Protein AF-A0A1F6RB84-F1 (afdb_monomer_lite)

Foldseek 3Di:
DDKDWCCVVCCPPPLVVVLVVLCVVVVWDWTKMKDKDAADPPPVPDRIFIWIWIDTHPDIQTDPDRHPDPVRVLVSSVVSCVVSVHDGPVVSVVVCVVVVHDD

Radius of gyration: 14.42 Å; chains: 1; bounding box: 33×24×38 Å

Secondary structure (DSSP, 8-state):
-EEEE-HHHHTT-TTTHHHHHHHHHTT--EEEEEEEEEPPTT-TT-SEEEEEEEEETTEEEEE--SS--HHHHHHHHHHHHHHHTPPPPHHHHHHHHHTT---

pLDDT: mean 83.63, std 11.57, range [53.91, 96.19]

Sequence (103 aa):
MKTENLRNKYKNHPIIKPIIEYCEEKHIGFEFIKETRLGEIGVKSFKYVSSYYMKIGDHLVETESKLWCWTDLFKLLVTAYKHIGLEYPENLVKAARAFGRPI

Structure (mmCIF, N/CA/C/O backbone):
data_AF-A0A1F6RB84-F1
#
_entry.id   AF-A0A1F6RB84-F1
#
loop_
_atom_site.group_PDB
_atom_site.id
_atom_site.type_symbol
_atom_site.label_atom_id
_atom_site.label_alt_id
_atom_site.label_comp_id
_atom_site.label_asym_id
_atom_site.label_entity_id
_atom_site.label_seq_id
_atom_site.pdbx_PDB_ins_code
_atom_site.Cartn_x
_atom_site.Cartn_y
_atom_site.Cartn_z
_atom_site.occupancy
_atom_site.B_iso_or_equiv
_atom_site.auth_seq_id
_atom_site.auth_comp_id
_atom_site.auth_asym_id
_atom_site.auth_atom_id
_atom_site.pdbx_PDB_model_num
ATOM 1 N N . MET A 1 1 ? 19.148 -10.877 -3.054 1.00 79.19 1 MET A N 1
ATOM 2 C CA . MET A 1 1 ? 17.768 -10.356 -2.938 1.00 79.19 1 MET A CA 1
ATOM 3 C C . MET A 1 1 ? 17.756 -9.339 -1.809 1.00 79.19 1 MET A C 1
ATOM 5 O O . MET A 1 1 ? 18.430 -9.585 -0.818 1.00 79.19 1 MET A O 1
ATOM 9 N N . LYS A 1 2 ? 17.101 -8.188 -1.978 1.00 87.25 2 LYS A N 1
ATOM 10 C CA . LYS A 1 2 ? 16.995 -7.139 -0.954 1.00 87.25 2 LYS A CA 1
ATOM 11 C C . LYS A 1 2 ? 15.527 -6.931 -0.603 1.00 87.25 2 LYS A C 1
ATOM 13 O O . LYS A 1 2 ? 14.752 -6.629 -1.503 1.00 87.25 2 LYS A O 1
ATOM 18 N N . THR A 1 3 ? 15.185 -7.024 0.675 1.00 90.25 3 THR A N 1
ATOM 19 C CA . THR A 1 3 ? 13.823 -6.813 1.182 1.00 90.25 3 THR A CA 1
ATOM 20 C C . THR A 1 3 ? 13.772 -5.516 1.988 1.00 90.25 3 THR A C 1
ATOM 22 O O . THR A 1 3 ? 14.691 -5.216 2.747 1.00 90.25 3 THR A O 1
ATOM 25 N N . GLU A 1 4 ? 12.732 -4.713 1.783 1.00 91.81 4 GLU A N 1
ATOM 26 C CA . GLU A 1 4 ? 12.515 -3.422 2.440 1.00 91.81 4 GLU A CA 1
ATOM 27 C C . GLU A 1 4 ? 11.075 -3.357 2.957 1.00 91.81 4 GLU A C 1
ATOM 29 O O . GLU A 1 4 ? 10.137 -3.564 2.187 1.00 91.81 4 GLU A O 1
ATOM 34 N N . ASN A 1 5 ? 10.891 -3.040 4.242 1.00 91.81 5 ASN A N 1
ATOM 35 C CA . ASN A 1 5 ? 9.574 -2.694 4.769 1.00 91.81 5 ASN A CA 1
ATOM 36 C C . ASN A 1 5 ? 9.320 -1.195 4.555 1.00 91.81 5 ASN A C 1
ATOM 38 O O . ASN A 1 5 ? 9.994 -0.324 5.106 1.00 91.81 5 ASN A O 1
ATOM 42 N N . LEU A 1 6 ? 8.331 -0.910 3.722 1.00 91.75 6 LEU A N 1
ATOM 43 C CA . LEU A 1 6 ? 7.925 0.400 3.251 1.00 91.75 6 LEU A CA 1
ATOM 44 C C . LEU A 1 6 ? 6.911 1.093 4.172 1.00 91.75 6 LEU A C 1
ATOM 46 O O . LEU A 1 6 ? 6.618 2.267 3.945 1.00 91.75 6 LEU A O 1
ATOM 50 N N . ARG A 1 7 ? 6.400 0.433 5.222 1.00 91.62 7 ARG A N 1
ATOM 51 C CA . ARG A 1 7 ? 5.380 0.992 6.132 1.00 91.62 7 ARG A CA 1
ATOM 52 C C . ARG A 1 7 ? 5.746 2.394 6.616 1.00 91.62 7 ARG A C 1
ATOM 54 O O . ARG A 1 7 ? 4.999 3.341 6.400 1.00 91.62 7 ARG A O 1
ATOM 61 N N . ASN A 1 8 ? 6.931 2.553 7.205 1.00 91.94 8 ASN A N 1
ATOM 62 C CA . ASN A 1 8 ? 7.365 3.840 7.759 1.00 91.94 8 ASN A CA 1
ATOM 63 C C . ASN A 1 8 ? 7.613 4.898 6.678 1.00 91.94 8 ASN A C 1
ATOM 65 O O . ASN A 1 8 ? 7.394 6.083 6.922 1.00 91.94 8 ASN A O 1
ATOM 69 N N . LYS A 1 9 ? 8.037 4.476 5.483 1.00 92.31 9 LYS A N 1
ATOM 70 C CA . LYS A 1 9 ? 8.266 5.365 4.340 1.00 92.31 9 LYS A CA 1
ATOM 71 C C . LYS A 1 9 ? 6.961 5.959 3.811 1.00 92.31 9 LYS A C 1
ATOM 73 O O . LYS A 1 9 ? 6.943 7.120 3.418 1.00 92.31 9 LYS A O 1
ATOM 78 N N . TYR A 1 10 ? 5.876 5.185 3.828 1.00 90.56 10 TYR A N 1
ATOM 79 C CA . TYR A 1 10 ? 4.571 5.599 3.304 1.00 90.56 10 TYR A CA 1
ATOM 80 C C . TYR A 1 10 ? 3.518 5.867 4.384 1.00 90.56 10 TYR A C 1
ATOM 82 O O . TYR A 1 10 ? 2.351 6.050 4.050 1.00 90.56 10 TYR A O 1
ATOM 90 N N . LYS A 1 11 ? 3.911 5.978 5.659 1.00 92.44 11 LYS A N 1
ATOM 91 C CA . LYS A 1 11 ? 2.985 6.218 6.780 1.00 92.44 11 LYS A CA 1
ATOM 92 C C . LYS A 1 11 ? 2.100 7.460 6.622 1.00 92.44 11 LYS A C 1
ATOM 94 O O . LYS A 1 11 ? 0.991 7.490 7.125 1.00 92.44 11 LYS A O 1
ATOM 99 N N . ASN A 1 12 ? 2.580 8.460 5.882 1.00 92.56 12 ASN A N 1
ATOM 100 C CA . ASN A 1 12 ? 1.854 9.704 5.610 1.00 92.56 12 ASN A CA 1
ATOM 101 C C . ASN A 1 12 ? 1.304 9.781 4.174 1.00 92.56 12 ASN A C 1
ATOM 103 O O . ASN A 1 12 ? 0.801 10.823 3.764 1.00 92.56 12 ASN A O 1
ATOM 107 N N . HIS A 1 13 ? 1.437 8.719 3.374 1.00 91.88 13 HIS A N 1
ATOM 108 C CA . HIS A 1 13 ? 0.987 8.733 1.986 1.00 91.88 13 HIS A CA 1
ATOM 109 C C . HIS A 1 13 ? -0.547 8.663 1.934 1.00 91.88 13 HIS A C 1
ATOM 111 O O . HIS A 1 13 ? -1.106 7.753 2.540 1.00 91.88 13 HIS A O 1
ATOM 117 N N . PRO A 1 14 ? -1.244 9.518 1.166 1.00 90.69 14 PRO A N 1
ATOM 118 C CA . PRO A 1 14 ? -2.709 9.640 1.217 1.00 90.69 14 PRO A CA 1
ATOM 119 C C . PRO A 1 14 ? -3.475 8.353 0.868 1.00 90.69 14 PRO A C 1
ATOM 121 O O . PRO A 1 14 ? -4.633 8.214 1.234 1.00 90.69 14 PRO A O 1
ATOM 124 N N . ILE A 1 15 ? -2.832 7.412 0.169 1.00 91.31 15 ILE A N 1
ATOM 125 C CA . ILE A 1 15 ? -3.418 6.109 -0.196 1.00 91.31 15 ILE A CA 1
ATOM 126 C C . ILE A 1 15 ? -2.991 4.978 0.760 1.00 91.31 15 ILE A C 1
ATOM 128 O O . ILE A 1 15 ? -3.668 3.971 0.861 1.00 91.31 15 ILE A O 1
ATOM 132 N N . ILE A 1 16 ? -1.858 5.101 1.459 1.00 92.69 16 ILE A N 1
ATOM 133 C CA . ILE A 1 16 ? -1.372 4.023 2.350 1.00 92.69 16 ILE A CA 1
ATOM 134 C C . ILE A 1 16 ? -1.768 4.301 3.796 1.00 92.69 16 ILE A C 1
ATOM 136 O O . ILE A 1 16 ? -2.101 3.383 4.537 1.00 92.69 16 ILE A O 1
ATOM 140 N N . LYS A 1 17 ? -1.757 5.578 4.181 1.00 94.69 17 LYS A N 1
ATOM 141 C CA . LYS A 1 17 ? -2.107 6.054 5.512 1.00 94.69 17 LYS A CA 1
ATOM 142 C C . LYS A 1 17 ? -3.459 5.498 5.995 1.00 94.69 17 LYS A C 1
ATOM 144 O O . LYS A 1 17 ? -3.446 4.920 7.074 1.00 94.69 17 LYS A O 1
ATOM 149 N N . PRO A 1 18 ? -4.560 5.522 5.211 1.00 94.62 18 PRO A N 1
ATOM 150 C CA . PRO A 1 18 ? -5.840 4.985 5.686 1.00 94.62 18 PRO A CA 1
ATOM 151 C C . PRO A 1 18 ? -5.806 3.475 5.961 1.00 94.62 18 PRO A C 1
ATOM 153 O O . PRO A 1 18 ? -6.449 3.003 6.890 1.00 94.62 18 PRO A O 1
ATOM 156 N N . ILE A 1 19 ? -5.028 2.712 5.183 1.00 94.38 19 ILE A N 1
ATOM 157 C CA . ILE A 1 19 ? -4.841 1.271 5.410 1.00 94.38 19 ILE A CA 1
ATOM 158 C C . ILE A 1 19 ? -4.092 1.047 6.730 1.00 94.38 19 ILE A C 1
ATOM 160 O O . ILE A 1 19 ? -4.485 0.192 7.520 1.00 94.38 19 ILE A O 1
ATOM 164 N N . ILE A 1 20 ? -3.024 1.817 6.972 1.00 95.00 20 ILE A N 1
ATOM 165 C CA . ILE A 1 20 ? -2.238 1.738 8.211 1.00 95.00 20 ILE A CA 1
ATOM 166 C C . ILE A 1 20 ? -3.105 2.094 9.417 1.00 95.00 20 ILE A C 1
ATOM 168 O O . ILE A 1 20 ? -3.125 1.322 10.369 1.00 95.00 20 ILE A O 1
ATOM 172 N N . GLU A 1 21 ? -3.820 3.218 9.360 1.00 95.38 21 GLU A N 1
ATOM 173 C CA . GLU A 1 21 ? -4.688 3.693 10.444 1.00 95.38 21 GLU A CA 1
ATOM 174 C C . GLU A 1 21 ? -5.780 2.669 10.759 1.00 95.38 21 GLU A C 1
ATOM 176 O O . GLU A 1 21 ? -5.929 2.283 11.913 1.00 95.38 21 GLU A O 1
ATOM 181 N N . TYR A 1 22 ? -6.452 2.118 9.742 1.00 95.44 22 TYR A N 1
ATOM 182 C CA . TYR A 1 22 ? -7.432 1.047 9.943 1.00 95.44 22 TYR A CA 1
ATOM 183 C C . TYR A 1 22 ? -6.827 -0.178 10.638 1.00 95.44 22 TYR A C 1
ATOM 185 O O . TYR A 1 22 ? -7.422 -0.741 11.557 1.00 95.44 22 TYR A O 1
ATOM 193 N N . CYS A 1 23 ? -5.633 -0.602 10.217 1.00 94.19 23 CYS A N 1
ATOM 194 C CA . CYS A 1 23 ? -4.960 -1.735 10.845 1.00 94.19 23 CYS A CA 1
ATOM 195 C C . CYS A 1 23 ? -4.571 -1.426 12.300 1.00 94.19 23 CYS A C 1
ATOM 197 O O . CYS A 1 23 ? -4.749 -2.278 13.166 1.00 94.19 23 CYS A O 1
ATOM 199 N N . GLU A 1 24 ? -4.091 -0.214 12.591 1.00 95.12 24 GLU A N 1
ATOM 200 C CA . GLU A 1 24 ? -3.771 0.230 13.954 1.00 95.12 24 GLU A CA 1
ATOM 201 C C . GLU A 1 24 ? -5.023 0.283 14.845 1.00 95.12 24 GLU A C 1
ATOM 203 O O . GLU A 1 24 ? -5.007 -0.274 15.942 1.00 95.12 24 GLU A O 1
ATOM 208 N N . GLU A 1 25 ? -6.122 0.864 14.355 1.00 96.19 25 GLU A N 1
ATOM 209 C CA . GLU A 1 25 ? -7.410 0.957 15.059 1.00 96.19 25 GLU A CA 1
ATOM 210 C C . GLU A 1 25 ? -8.018 -0.415 15.372 1.00 96.19 25 GLU A C 1
ATOM 212 O O . GLU A 1 25 ? -8.657 -0.601 16.407 1.00 96.19 25 GLU A O 1
ATOM 217 N N . LYS A 1 26 ? -7.836 -1.390 14.476 1.00 94.94 26 LYS A N 1
ATOM 218 C CA . LYS A 1 26 ? -8.358 -2.756 14.632 1.00 94.94 26 LYS A CA 1
ATOM 219 C C . LYS A 1 26 ? -7.377 -3.715 15.305 1.00 94.94 26 LYS A C 1
ATOM 221 O O . LYS A 1 26 ? -7.706 -4.890 15.446 1.00 94.94 26 LYS A O 1
ATOM 226 N N . HIS A 1 27 ? -6.194 -3.244 15.706 1.00 95.00 27 HIS A N 1
ATOM 227 C CA . HIS A 1 27 ? -5.102 -4.081 16.217 1.00 95.00 27 HIS A CA 1
ATOM 228 C C . HIS A 1 27 ? -4.703 -5.225 15.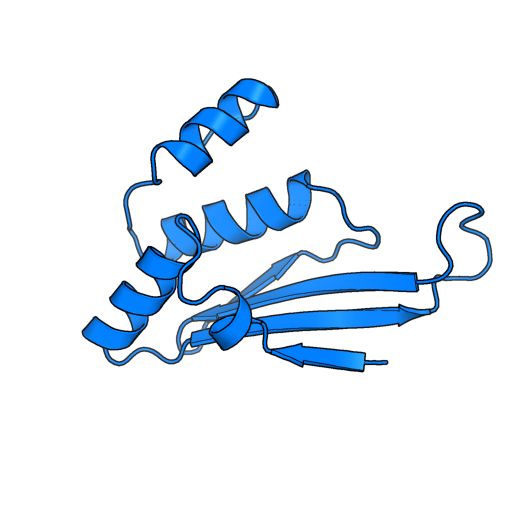262 1.00 95.00 27 HIS A C 1
ATOM 230 O O . HIS A 1 27 ? -4.331 -6.319 15.685 1.00 95.00 27 HIS A O 1
ATOM 236 N N . ILE A 1 28 ? -4.772 -4.965 13.957 1.00 93.62 28 ILE A N 1
ATOM 237 C CA . ILE A 1 28 ? -4.382 -5.882 12.888 1.00 93.62 28 ILE A CA 1
ATOM 238 C C . ILE A 1 28 ? -2.927 -5.593 12.502 1.00 93.62 28 ILE A C 1
ATOM 240 O O . ILE A 1 28 ? -2.531 -4.444 12.297 1.00 93.62 28 ILE A O 1
ATOM 244 N N . GLY A 1 29 ? -2.109 -6.640 12.377 1.00 92.56 29 GLY A N 1
ATOM 245 C CA . GLY A 1 29 ? -0.735 -6.500 11.891 1.00 92.56 29 GLY A CA 1
ATOM 246 C C . GLY A 1 29 ? -0.699 -5.960 10.458 1.00 92.56 29 GLY A C 1
ATOM 247 O O . GLY A 1 29 ? -1.433 -6.446 9.603 1.00 92.56 29 GLY A O 1
ATOM 248 N N . PHE A 1 30 ? 0.161 -4.980 10.178 1.00 93.56 30 PHE A N 1
ATOM 249 C CA . PHE A 1 30 ? 0.332 -4.433 8.831 1.00 93.56 30 PHE A CA 1
ATOM 250 C C . PHE A 1 30 ? 1.800 -4.379 8.420 1.00 93.56 30 PHE A C 1
ATOM 252 O O . PHE A 1 30 ? 2.618 -3.720 9.072 1.00 93.56 30 PHE A O 1
ATOM 259 N N . GLU A 1 31 ? 2.115 -4.989 7.281 1.00 93.75 31 GLU A N 1
ATOM 260 C CA . GLU A 1 31 ? 3.420 -4.885 6.635 1.00 93.75 31 GLU A CA 1
ATOM 261 C C . GLU A 1 31 ? 3.248 -4.481 5.174 1.00 93.75 31 GLU A C 1
ATOM 263 O O . GLU A 1 31 ? 2.406 -5.022 4.462 1.00 93.75 31 GLU A O 1
ATOM 268 N N . PHE A 1 32 ? 4.083 -3.555 4.705 1.00 92.75 32 PHE A N 1
ATOM 269 C CA . PHE A 1 32 ? 4.173 -3.221 3.288 1.00 92.75 32 PHE A CA 1
ATOM 270 C C . PHE A 1 32 ? 5.587 -3.533 2.825 1.00 92.75 32 PHE A C 1
ATOM 272 O O . PHE A 1 32 ? 6.525 -2.836 3.195 1.00 92.75 32 PHE A O 1
ATOM 279 N N . ILE A 1 33 ? 5.761 -4.598 2.058 1.00 91.56 33 ILE A N 1
ATOM 280 C CA . ILE A 1 33 ? 7.065 -5.170 1.745 1.00 91.56 33 ILE A CA 1
ATOM 281 C C . ILE A 1 33 ? 7.379 -4.930 0.275 1.00 91.56 33 ILE A C 1
ATOM 283 O O . ILE A 1 33 ? 6.532 -5.089 -0.602 1.00 91.56 33 ILE A O 1
ATOM 287 N N . LYS A 1 34 ? 8.631 -4.575 0.005 1.00 89.00 34 LYS A N 1
ATOM 288 C CA . LYS A 1 34 ? 9.202 -4.556 -1.334 1.00 89.00 34 LYS A CA 1
ATOM 289 C C . LYS A 1 34 ? 10.420 -5.455 -1.381 1.00 89.00 34 LYS A C 1
ATOM 291 O O . LYS A 1 34 ? 11.388 -5.244 -0.654 1.00 89.00 34 LYS A O 1
ATOM 296 N N . GLU A 1 35 ? 10.415 -6.390 -2.312 1.00 88.50 35 GLU A N 1
ATOM 297 C CA . GLU A 1 35 ? 11.557 -7.250 -2.592 1.00 88.50 35 GLU A CA 1
ATOM 298 C C . GLU A 1 35 ? 12.191 -6.847 -3.908 1.00 88.50 35 GLU A C 1
ATOM 300 O O . GLU A 1 35 ? 11.500 -6.634 -4.890 1.00 88.50 35 GLU A O 1
ATOM 305 N N . THR A 1 36 ? 13.513 -6.722 -3.944 1.00 86.19 36 THR A N 1
ATOM 306 C CA . THR A 1 36 ? 14.284 -6.367 -5.136 1.00 86.19 36 THR A CA 1
ATOM 307 C C . THR A 1 36 ? 15.301 -7.461 -5.445 1.00 86.19 36 THR A C 1
ATOM 309 O O . THR A 1 36 ? 16.096 -7.861 -4.587 1.00 86.19 36 THR A O 1
ATOM 312 N N . ARG A 1 37 ? 15.319 -7.930 -6.690 1.00 84.88 37 ARG A N 1
ATOM 313 C CA . ARG A 1 37 ? 16.261 -8.937 -7.195 1.00 84.88 37 ARG A CA 1
ATOM 314 C C . ARG A 1 37 ? 16.890 -8.493 -8.512 1.00 84.88 37 ARG A C 1
ATOM 316 O O . ARG A 1 37 ? 16.430 -7.537 -9.132 1.00 84.88 37 ARG A O 1
ATOM 323 N N . LEU A 1 38 ? 17.973 -9.158 -8.907 1.00 83.19 38 LEU A N 1
ATOM 324 C CA . LEU A 1 38 ? 18.548 -8.976 -10.240 1.00 83.19 38 LEU A CA 1
ATOM 325 C C . LEU A 1 38 ? 17.529 -9.436 -11.288 1.00 83.19 38 LEU A C 1
ATOM 327 O O . LEU A 1 38 ? 16.827 -10.423 -11.064 1.00 83.19 38 LEU A O 1
ATOM 331 N N . GLY A 1 39 ? 17.422 -8.695 -12.390 1.00 72.81 39 GLY A N 1
ATOM 332 C CA . GLY A 1 39 ? 16.583 -9.102 -13.516 1.00 72.81 39 GLY A CA 1
ATOM 333 C C . GLY A 1 39 ? 17.103 -10.386 -14.164 1.00 72.81 39 GLY A C 1
ATOM 334 O O . GLY A 1 39 ? 18.309 -10.632 -14.177 1.00 72.81 39 GLY A O 1
ATOM 335 N N . GLU A 1 40 ? 16.192 -11.208 -14.688 1.00 68.38 40 GLU A N 1
ATOM 336 C CA . GLU A 1 40 ? 16.549 -12.399 -15.467 1.00 68.38 40 GLU A CA 1
ATOM 337 C C . GLU A 1 40 ? 17.341 -11.984 -16.724 1.00 68.38 40 GLU A C 1
ATOM 339 O O . GLU A 1 40 ? 17.018 -10.989 -17.385 1.00 68.38 40 GLU A O 1
ATOM 344 N N . ILE A 1 41 ? 18.398 -12.737 -17.048 1.00 55.78 41 ILE A N 1
ATOM 345 C CA . ILE A 1 41 ? 19.241 -12.495 -18.227 1.00 55.78 41 ILE A CA 1
ATOM 346 C C . ILE A 1 41 ? 18.355 -12.598 -19.481 1.00 55.78 41 ILE A C 1
ATOM 348 O O . ILE A 1 41 ? 17.779 -13.648 -19.742 1.00 55.78 41 ILE A O 1
ATOM 352 N N . GLY A 1 42 ? 18.228 -11.505 -20.244 1.00 57.53 42 GLY A N 1
ATOM 353 C CA . GLY A 1 42 ? 17.414 -11.437 -21.471 1.00 57.53 42 GLY A CA 1
ATOM 354 C C . GLY A 1 42 ? 16.412 -10.277 -21.518 1.00 57.53 42 GLY A C 1
ATOM 355 O O . GLY A 1 42 ? 16.003 -9.866 -22.604 1.00 57.53 42 GLY A O 1
ATOM 356 N N . VAL A 1 43 ? 16.072 -9.672 -20.373 1.00 57.84 43 VAL A N 1
ATOM 357 C CA . VAL A 1 43 ? 15.220 -8.471 -20.320 1.00 57.84 43 VAL A CA 1
ATOM 358 C C . VAL A 1 43 ? 16.099 -7.229 -20.512 1.00 57.84 43 VAL A C 1
ATOM 360 O O . VAL A 1 43 ? 16.668 -6.698 -19.562 1.00 57.84 43 VAL A O 1
ATOM 363 N N . LYS A 1 44 ? 16.248 -6.767 -21.760 1.00 53.91 44 LYS A N 1
ATOM 364 C CA . LYS A 1 44 ? 17.186 -5.694 -22.168 1.00 53.91 44 LYS A CA 1
ATOM 365 C C . LYS A 1 44 ? 16.995 -4.323 -21.485 1.00 53.91 44 LYS A C 1
ATOM 367 O O . LYS A 1 44 ? 17.812 -3.437 -21.710 1.00 53.91 44 LYS A O 1
ATOM 372 N N . SER A 1 45 ? 15.963 -4.125 -20.663 1.00 61.16 45 SER A N 1
ATOM 373 C CA . SER A 1 45 ? 15.557 -2.789 -20.197 1.00 61.16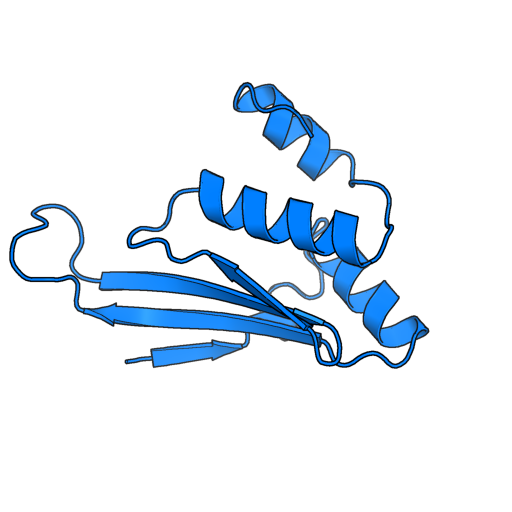 45 SER A CA 1
ATOM 374 C C . SER A 1 45 ? 15.763 -2.517 -18.702 1.00 61.16 45 SER A C 1
ATOM 376 O O . SER A 1 45 ? 15.786 -1.351 -18.321 1.00 61.16 45 SER A O 1
ATOM 378 N N . PHE A 1 46 ? 15.942 -3.532 -17.843 1.00 63.06 46 PHE A N 1
ATOM 379 C CA . PHE A 1 46 ? 16.036 -3.312 -16.390 1.00 63.06 46 PHE A CA 1
ATOM 380 C C . PHE A 1 46 ? 17.032 -4.258 -15.704 1.00 63.06 46 PHE A C 1
ATOM 382 O O . PHE A 1 46 ? 16.872 -5.474 -15.725 1.00 63.06 46 PHE A O 1
ATOM 389 N N . LYS A 1 47 ? 18.041 -3.685 -15.025 1.00 73.56 47 LYS A N 1
ATOM 390 C CA . LYS A 1 47 ? 19.045 -4.425 -14.229 1.00 73.56 47 LYS A CA 1
ATOM 391 C C . LYS A 1 47 ? 18.448 -5.086 -12.976 1.00 73.56 47 LYS A C 1
ATOM 393 O O . LYS A 1 47 ? 18.960 -6.101 -12.506 1.00 73.56 47 LYS A O 1
ATOM 398 N N . TYR A 1 48 ? 17.376 -4.511 -12.433 1.00 77.88 48 TYR A N 1
ATOM 399 C CA . TYR A 1 48 ? 16.711 -4.978 -11.219 1.00 77.88 48 TYR A CA 1
ATOM 400 C C . TYR A 1 48 ? 15.200 -5.055 -11.416 1.00 77.88 48 TYR A C 1
ATOM 402 O O . TYR A 1 48 ? 14.610 -4.240 -12.119 1.00 77.88 48 TYR A O 1
ATOM 410 N N . VAL A 1 49 ? 14.594 -6.011 -10.724 1.00 79.88 49 VAL A N 1
ATOM 411 C CA . VAL A 1 49 ? 13.154 -6.260 -10.666 1.00 79.88 49 VAL A CA 1
ATOM 412 C C . VAL A 1 49 ? 12.708 -6.091 -9.222 1.00 79.88 49 VAL A C 1
ATOM 414 O O . VAL A 1 49 ? 13.449 -6.486 -8.318 1.00 79.88 49 VAL A O 1
ATOM 417 N N . SER A 1 50 ? 11.527 -5.516 -8.980 1.00 82.19 50 SER A N 1
ATOM 418 C CA . SER A 1 50 ? 10.932 -5.547 -7.642 1.00 82.19 50 SER A CA 1
ATOM 419 C C . SER A 1 50 ? 9.502 -6.050 -7.627 1.00 82.19 50 SER A C 1
ATOM 421 O O . SER A 1 50 ? 8.730 -5.690 -8.510 1.00 82.19 50 SER A O 1
ATOM 423 N N . SER A 1 51 ? 9.180 -6.778 -6.563 1.00 83.44 51 SER A N 1
ATOM 424 C CA . SER A 1 51 ? 7.843 -7.244 -6.205 1.00 83.44 51 SER A CA 1
ATOM 425 C C . SER A 1 51 ? 7.355 -6.499 -4.964 1.00 83.44 51 SER A C 1
ATOM 427 O O . SER A 1 51 ? 8.165 -6.119 -4.111 1.00 83.44 51 SER A O 1
ATOM 429 N N . TYR A 1 52 ? 6.045 -6.287 -4.869 1.00 87.19 52 TYR A N 1
ATOM 430 C CA . TYR A 1 52 ? 5.404 -5.597 -3.752 1.00 87.19 52 TYR A CA 1
ATOM 431 C C . TYR A 1 52 ? 4.335 -6.482 -3.120 1.00 87.19 52 TYR A C 1
ATOM 433 O O . TYR A 1 52 ? 3.559 -7.127 -3.828 1.00 87.19 52 TYR A O 1
ATOM 441 N N . TYR A 1 53 ? 4.283 -6.443 -1.792 1.00 88.81 53 TYR A N 1
ATOM 442 C CA . TYR A 1 53 ? 3.395 -7.258 -0.974 1.00 88.81 53 TYR A CA 1
ATOM 443 C C . TYR A 1 53 ? 2.810 -6.414 0.152 1.00 88.81 53 TYR A C 1
ATOM 445 O O . TYR A 1 53 ? 3.507 -5.579 0.730 1.00 88.81 53 TYR A O 1
ATOM 453 N N . MET A 1 54 ? 1.552 -6.651 0.499 1.00 92.12 54 MET A N 1
ATOM 454 C CA . MET A 1 54 ? 0.931 -6.131 1.711 1.00 92.12 54 MET A CA 1
ATOM 455 C C . MET A 1 54 ? 0.463 -7.299 2.561 1.00 92.12 54 MET A C 1
ATOM 457 O O . MET A 1 54 ? -0.285 -8.144 2.086 1.00 92.12 54 MET A O 1
ATOM 461 N N . LYS A 1 55 ? 0.880 -7.339 3.820 1.00 92.56 55 LYS A N 1
ATOM 462 C CA . LYS A 1 55 ? 0.355 -8.285 4.799 1.00 92.56 55 LYS A CA 1
ATOM 463 C C . LYS A 1 55 ? -0.595 -7.540 5.724 1.00 92.56 55 LYS A C 1
ATOM 465 O O . LYS A 1 55 ? -0.190 -6.545 6.322 1.00 92.56 55 LYS A O 1
ATOM 470 N N . ILE A 1 56 ? -1.838 -8.001 5.800 1.00 91.62 56 ILE A N 1
ATOM 471 C CA . ILE A 1 56 ? -2.910 -7.434 6.622 1.00 91.62 56 ILE A CA 1
ATOM 472 C C . ILE A 1 56 ? -3.435 -8.568 7.509 1.00 91.62 56 ILE A C 1
ATOM 474 O O . ILE A 1 56 ? -4.121 -9.473 7.041 1.00 91.62 56 ILE A O 1
ATOM 478 N N . GLY A 1 57 ? -3.056 -8.558 8.785 1.00 89.75 57 GLY A N 1
ATOM 479 C CA . GLY A 1 57 ? -3.270 -9.675 9.702 1.00 89.75 57 GLY A CA 1
ATOM 480 C C . GLY A 1 57 ? -2.533 -10.923 9.218 1.00 89.75 57 GLY A C 1
ATOM 481 O O . GLY A 1 57 ? -1.332 -10.873 8.939 1.00 89.75 57 GLY A O 1
ATOM 482 N N . ASP A 1 58 ? -3.269 -12.021 9.073 1.00 85.88 58 ASP A N 1
ATOM 483 C CA . ASP A 1 58 ? -2.754 -13.281 8.525 1.00 85.88 58 ASP A CA 1
ATOM 484 C C . ASP A 1 58 ? -2.879 -13.366 6.994 1.00 85.88 58 ASP A C 1
ATOM 486 O O . ASP A 1 58 ? -2.368 -14.301 6.377 1.00 85.88 58 ASP A O 1
ATOM 490 N N . HIS A 1 59 ? -3.521 -12.381 6.357 1.00 87.00 59 HIS A N 1
ATOM 491 C CA . HIS A 1 59 ? -3.699 -12.358 4.911 1.00 87.00 59 HIS A CA 1
ATOM 492 C C . HIS A 1 59 ? -2.524 -11.676 4.212 1.00 87.00 59 HIS A C 1
ATOM 494 O O . HIS A 1 59 ? -2.213 -10.507 4.453 1.00 87.00 59 HIS A O 1
ATOM 500 N N . LEU A 1 60 ? -1.895 -12.407 3.291 1.00 83.75 60 LEU A N 1
ATOM 501 C CA . LEU A 1 60 ? -0.923 -11.862 2.353 1.00 83.75 60 LEU A CA 1
ATOM 502 C C . LEU A 1 60 ? -1.636 -11.459 1.058 1.00 83.75 60 LEU A C 1
ATOM 504 O O . LEU A 1 60 ? -2.251 -12.288 0.393 1.00 83.75 60 LEU A O 1
ATOM 508 N N . VAL A 1 61 ? -1.530 -10.183 0.700 1.00 82.94 61 VAL A N 1
ATOM 509 C CA . VAL A 1 61 ? -1.929 -9.641 -0.598 1.00 82.94 61 VAL A CA 1
ATOM 510 C C . VAL A 1 61 ? -0.663 -9.407 -1.407 1.00 82.94 61 VAL A C 1
ATOM 512 O O . VAL A 1 61 ? 0.216 -8.642 -1.005 1.00 82.94 61 VAL A O 1
ATOM 515 N N . GLU A 1 62 ? -0.559 -10.059 -2.556 1.00 76.31 62 GLU A N 1
ATOM 516 C CA . GLU A 1 62 ? 0.646 -10.014 -3.375 1.00 76.31 62 GLU A CA 1
ATOM 517 C C . GLU A 1 62 ? 0.357 -9.701 -4.835 1.00 76.31 62 GLU A C 1
ATOM 519 O O . GLU A 1 62 ? -0.739 -9.918 -5.353 1.00 76.31 62 GLU A O 1
ATOM 524 N N . THR A 1 63 ? 1.380 -9.178 -5.504 1.00 67.12 63 THR A N 1
ATOM 525 C CA . THR A 1 63 ? 1.387 -9.042 -6.957 1.00 67.12 63 THR A CA 1
ATOM 526 C C . THR A 1 63 ? 2.691 -9.611 -7.496 1.00 67.12 63 THR A C 1
ATOM 528 O O . THR A 1 63 ? 3.769 -9.061 -7.260 1.00 67.12 63 THR A O 1
ATOM 531 N N . GLU A 1 64 ? 2.598 -10.723 -8.224 1.00 57.72 64 GLU A N 1
ATOM 532 C CA . GLU A 1 64 ? 3.725 -11.324 -8.935 1.00 57.72 64 GLU A CA 1
ATOM 533 C C . GLU A 1 64 ?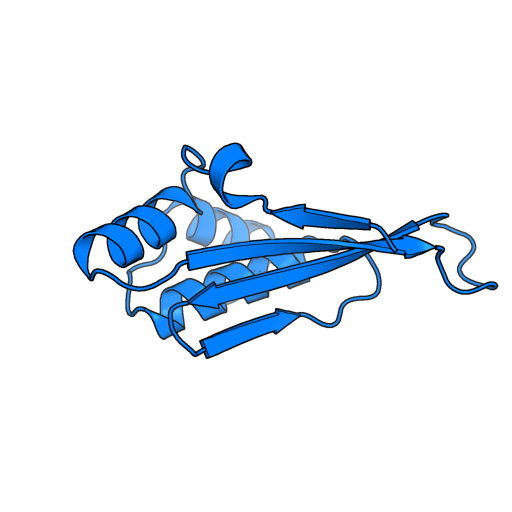 4.011 -10.532 -10.212 1.00 57.72 64 GLU A C 1
ATOM 535 O O . GLU A 1 64 ? 3.626 -10.934 -11.309 1.00 57.72 64 GLU A O 1
ATOM 540 N N . SER A 1 65 ? 4.665 -9.376 -10.106 1.00 54.44 65 SER A N 1
ATOM 541 C CA . SER A 1 65 ? 5.084 -8.672 -11.315 1.00 54.44 65 SER A CA 1
ATOM 542 C C . SER A 1 65 ? 6.572 -8.461 -11.407 1.00 54.44 65 SER A C 1
ATOM 544 O O . SER A 1 65 ? 7.243 -7.993 -10.490 1.00 54.44 65 SER A O 1
ATOM 546 N N . LYS A 1 66 ? 7.086 -8.829 -12.581 1.00 54.41 66 LYS A N 1
ATOM 547 C CA . LYS A 1 66 ? 8.503 -8.821 -12.921 1.00 54.41 66 LYS A CA 1
ATOM 548 C C . LYS A 1 66 ? 9.042 -7.414 -13.201 1.00 54.41 66 LYS A C 1
ATOM 550 O O . LYS A 1 66 ? 10.232 -7.290 -13.455 1.00 54.41 66 LYS A O 1
ATOM 555 N N . LEU A 1 67 ? 8.225 -6.360 -13.172 1.00 56.03 67 LEU A N 1
ATOM 556 C CA . LEU A 1 67 ? 8.645 -4.977 -13.428 1.00 56.03 67 LEU A CA 1
ATOM 557 C C . LEU A 1 67 ? 7.775 -4.000 -12.625 1.00 56.03 67 LEU A C 1
ATOM 559 O O . LEU A 1 67 ? 6.600 -4.270 -12.400 1.00 56.03 67 LEU A O 1
ATOM 563 N N . TRP A 1 68 ? 8.346 -2.853 -12.224 1.00 59.19 68 TRP A N 1
ATOM 564 C CA . TRP A 1 68 ? 7.621 -1.727 -11.613 1.00 59.19 68 TRP A CA 1
ATOM 565 C C . TRP A 1 68 ? 6.592 -1.160 -12.592 1.00 59.19 68 TRP A C 1
ATOM 567 O O . TRP A 1 68 ? 6.817 -0.130 -13.229 1.00 59.19 68 TRP A O 1
ATOM 577 N N . CYS A 1 69 ? 5.457 -1.829 -12.739 1.00 65.50 69 CYS A N 1
ATOM 578 C CA . CYS A 1 69 ? 4.356 -1.284 -13.494 1.00 65.50 69 CYS A CA 1
ATOM 579 C C . CYS A 1 69 ? 3.347 -0.702 -12.504 1.00 65.50 69 CYS A C 1
ATOM 581 O O . CYS A 1 69 ? 2.928 -1.342 -11.537 1.00 65.50 69 CYS A O 1
ATOM 583 N N . TRP A 1 70 ? 3.000 0.564 -12.733 1.00 71.25 70 TRP A N 1
ATOM 584 C CA . TRP A 1 70 ? 2.016 1.299 -11.941 1.00 71.25 70 TRP A CA 1
ATOM 585 C C . TRP A 1 70 ? 0.720 0.488 -11.750 1.00 71.25 7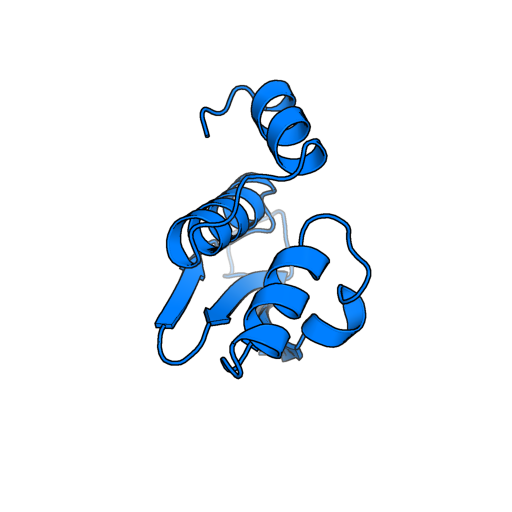0 TRP A C 1
ATOM 587 O O . TRP A 1 70 ? 0.120 0.523 -10.681 1.00 71.25 70 TRP A O 1
ATOM 597 N N . THR A 1 71 ? 0.356 -0.320 -12.751 1.00 76.00 71 THR A N 1
ATOM 598 C CA . THR A 1 71 ? -0.803 -1.215 -12.735 1.00 76.00 71 THR A CA 1
ATOM 599 C C . THR A 1 71 ? -0.786 -2.219 -11.583 1.00 76.00 71 THR A C 1
ATOM 601 O O . THR A 1 71 ? -1.835 -2.467 -11.000 1.00 76.00 71 THR A O 1
ATOM 604 N N . ASP A 1 72 ? 0.358 -2.804 -11.232 1.00 78.12 72 ASP A N 1
ATOM 605 C CA . ASP A 1 72 ? 0.393 -3.853 -10.208 1.00 78.12 72 ASP A CA 1
ATOM 606 C C . ASP A 1 72 ? 0.403 -3.267 -8.802 1.00 78.12 72 ASP A C 1
ATOM 608 O O . ASP A 1 72 ? -0.340 -3.734 -7.943 1.00 78.12 72 ASP A O 1
ATOM 612 N N . LEU A 1 73 ? 1.110 -2.151 -8.595 1.00 82.38 73 LEU A N 1
ATOM 613 C CA . LEU A 1 73 ? 0.970 -1.394 -7.352 1.00 82.38 73 LEU A CA 1
ATOM 614 C C . LEU A 1 73 ? -0.476 -0.908 -7.169 1.00 82.38 73 LEU A C 1
ATOM 616 O O . LEU A 1 73 ? -1.018 -0.993 -6.073 1.00 82.38 73 LEU A O 1
ATOM 620 N N . PHE A 1 74 ? -1.129 -0.447 -8.237 1.00 85.00 74 PHE A N 1
ATOM 621 C CA . PHE A 1 74 ? -2.540 -0.072 -8.196 1.00 85.00 74 PHE A CA 1
ATOM 622 C C . PHE A 1 74 ? -3.442 -1.256 -7.808 1.00 85.00 74 PHE A C 1
ATOM 624 O O . PHE A 1 74 ? -4.252 -1.119 -6.894 1.00 85.00 74 PHE A O 1
ATOM 631 N N . LYS A 1 75 ? -3.274 -2.434 -8.429 1.00 85.12 75 LYS A N 1
ATOM 632 C CA . LYS A 1 75 ? -4.029 -3.651 -8.066 1.00 85.12 75 LYS A CA 1
ATOM 633 C C . LYS A 1 75 ? -3.818 -4.051 -6.609 1.00 85.12 75 LYS A C 1
ATOM 635 O O . LYS A 1 75 ? -4.791 -4.405 -5.945 1.00 85.12 75 LYS A O 1
ATOM 640 N N . LEU A 1 76 ? -2.577 -3.991 -6.119 1.00 89.12 76 LEU A N 1
ATOM 641 C CA . LEU A 1 76 ? -2.245 -4.287 -4.726 1.00 89.12 76 LEU A CA 1
ATOM 642 C C . LEU A 1 76 ? -3.038 -3.380 -3.779 1.00 89.12 76 LEU A C 1
ATOM 644 O O . LEU A 1 76 ? -3.669 -3.865 -2.845 1.00 89.12 76 LEU A O 1
ATOM 648 N N . LEU A 1 77 ? -3.070 -2.077 -4.072 1.00 90.38 77 LEU A N 1
ATOM 649 C CA . LEU A 1 77 ? -3.804 -1.092 -3.278 1.00 90.38 77 LEU A CA 1
ATOM 650 C C . LEU A 1 77 ? -5.309 -1.330 -3.319 1.00 90.38 77 LEU A C 1
ATOM 652 O O . LEU A 1 77 ? -5.934 -1.425 -2.270 1.00 90.38 77 LEU A O 1
ATOM 656 N N . VAL A 1 78 ? -5.892 -1.478 -4.508 1.00 89.81 78 VAL A N 1
ATOM 657 C CA . VAL A 1 78 ? -7.330 -1.747 -4.657 1.00 89.81 78 VAL A CA 1
ATOM 658 C C . VAL A 1 78 ? -7.729 -3.021 -3.914 1.00 89.81 78 VAL A C 1
ATOM 660 O O . VAL A 1 78 ? -8.731 -3.032 -3.203 1.00 89.81 78 VAL A O 1
ATOM 663 N N . THR A 1 79 ? -6.920 -4.076 -4.020 1.00 89.12 79 THR A N 1
ATOM 664 C CA . THR A 1 79 ? -7.173 -5.342 -3.322 1.00 89.12 79 THR A CA 1
ATOM 665 C C . THR A 1 79 ? -7.084 -5.170 -1.810 1.00 89.12 79 THR A C 1
ATOM 667 O O . THR A 1 79 ? -7.952 -5.674 -1.104 1.00 89.12 79 THR A O 1
ATOM 670 N N . ALA A 1 80 ? -6.100 -4.415 -1.311 1.00 92.56 80 ALA A N 1
ATOM 671 C CA . ALA A 1 80 ? -5.985 -4.100 0.109 1.00 92.56 80 ALA A CA 1
ATOM 672 C C . ALA A 1 80 ? -7.226 -3.355 0.623 1.00 92.56 80 ALA A C 1
ATOM 674 O O . ALA A 1 80 ? -7.823 -3.803 1.596 1.00 92.56 80 ALA A O 1
ATOM 675 N N . TYR A 1 81 ? -7.663 -2.293 -0.067 1.00 93.00 81 TYR A N 1
ATOM 676 C CA . TYR A 1 81 ? -8.871 -1.529 0.281 1.00 93.00 81 TYR A CA 1
ATOM 677 C C . TYR A 1 81 ? -10.138 -2.390 0.270 1.00 93.00 81 TYR A C 1
ATOM 679 O O . TYR A 1 81 ? -10.928 -2.345 1.213 1.00 93.00 81 TYR A O 1
ATOM 687 N N . LYS A 1 82 ? -10.304 -3.223 -0.762 1.00 90.88 82 LYS A N 1
ATOM 688 C CA . LYS A 1 82 ? -11.428 -4.158 -0.860 1.00 90.88 82 LYS A CA 1
ATOM 689 C C . LYS A 1 82 ? -11.410 -5.195 0.263 1.00 90.88 82 LYS A C 1
ATOM 691 O O . LYS A 1 82 ? -12.466 -5.536 0.782 1.00 90.88 82 LYS A O 1
ATOM 696 N N . HIS A 1 83 ? -10.230 -5.692 0.634 1.00 90.19 83 HIS A N 1
ATOM 697 C CA . HIS A 1 83 ? -10.067 -6.685 1.694 1.00 90.19 83 HIS A CA 1
ATOM 698 C C . HIS A 1 83 ? -10.459 -6.132 3.070 1.00 90.19 83 HIS A C 1
ATOM 700 O O . HIS A 1 83 ? -11.160 -6.806 3.819 1.00 90.19 83 HIS A O 1
ATOM 706 N N . ILE A 1 84 ? -10.055 -4.899 3.384 1.00 91.38 84 ILE A N 1
ATOM 707 C CA . ILE A 1 84 ? -10.387 -4.240 4.659 1.00 91.38 84 ILE A CA 1
ATOM 708 C C . ILE A 1 84 ? -11.773 -3.578 4.669 1.00 91.38 84 ILE A C 1
ATOM 710 O O . ILE A 1 84 ? -12.227 -3.149 5.725 1.00 91.38 84 ILE A O 1
ATOM 714 N N . GLY A 1 85 ? -12.445 -3.489 3.516 1.00 90.44 85 GLY A N 1
ATOM 715 C CA . GLY A 1 85 ? -13.772 -2.880 3.394 1.00 90.44 85 GLY A CA 1
ATOM 716 C C . GLY A 1 85 ? -13.779 -1.354 3.521 1.00 90.44 85 GLY A C 1
ATOM 717 O O . GLY A 1 85 ? -14.788 -0.787 3.930 1.00 90.44 85 GLY A O 1
ATOM 718 N N . LEU A 1 86 ? -12.667 -0.686 3.195 1.00 90.38 86 LEU A N 1
ATOM 719 C CA . LEU A 1 86 ? -12.586 0.776 3.188 1.00 90.38 86 LEU A CA 1
ATOM 720 C C . LEU A 1 86 ? -13.021 1.357 1.840 1.00 90.38 86 LEU A C 1
ATOM 722 O O . LEU A 1 86 ? -12.754 0.786 0.781 1.00 90.38 86 LEU A O 1
ATOM 726 N N . GLU A 1 87 ? -13.602 2.556 1.880 1.00 91.94 87 GLU A N 1
ATOM 727 C CA . GLU A 1 87 ? -13.825 3.356 0.678 1.00 91.94 87 GLU A CA 1
ATOM 728 C C . GLU A 1 87 ? -12.497 3.787 0.038 1.00 91.94 87 GLU A C 1
ATOM 730 O O . GLU A 1 87 ? -11.505 4.078 0.717 1.00 91.94 87 GLU A O 1
ATOM 735 N N . TYR A 1 88 ? -12.474 3.851 -1.294 1.00 90.25 88 TYR A N 1
ATOM 736 C CA . TYR A 1 88 ? -11.284 4.271 -2.024 1.00 90.25 88 TYR A CA 1
ATOM 737 C C . TYR A 1 88 ? -11.062 5.784 -1.880 1.00 90.25 88 TYR A C 1
ATOM 739 O O . TYR A 1 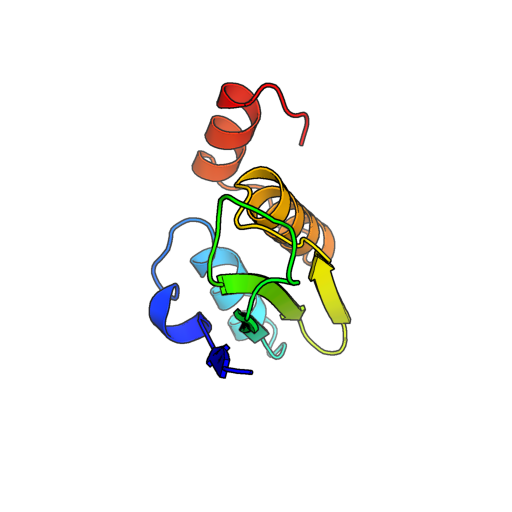88 ? -11.964 6.566 -2.192 1.00 90.25 88 TYR A O 1
ATOM 747 N N . PRO A 1 89 ? -9.853 6.239 -1.503 1.00 90.81 89 PRO A N 1
ATOM 748 C CA . PRO A 1 89 ? -9.559 7.661 -1.429 1.00 90.81 89 PRO A CA 1
ATOM 749 C C . PRO A 1 89 ? -9.645 8.289 -2.821 1.00 90.81 89 PRO A C 1
ATOM 751 O O . PRO A 1 89 ? -9.285 7.669 -3.826 1.00 90.81 89 PRO A O 1
ATOM 754 N N . GLU A 1 90 ? -10.047 9.558 -2.881 1.00 87.19 90 GLU A N 1
ATOM 755 C CA . GLU A 1 90 ? -10.273 10.275 -4.142 1.00 87.19 90 GLU A CA 1
ATOM 756 C C . GLU A 1 90 ? -9.056 10.207 -5.084 1.00 87.19 90 GLU A C 1
ATOM 758 O O . GLU A 1 90 ? -9.203 10.065 -6.296 1.00 87.19 90 GLU A O 1
ATOM 763 N N . ASN A 1 91 ? -7.839 10.230 -4.534 1.00 84.12 91 ASN A N 1
ATOM 764 C CA . ASN A 1 91 ? -6.601 10.109 -5.303 1.00 84.12 91 ASN A CA 1
ATOM 765 C C . ASN A 1 91 ? -6.472 8.749 -6.003 1.00 84.12 91 ASN A C 1
ATOM 767 O O . ASN A 1 91 ? -6.015 8.702 -7.143 1.00 84.12 91 ASN A O 1
ATOM 771 N N . LEU A 1 92 ? -6.879 7.655 -5.350 1.00 86.12 92 LEU A N 1
ATOM 772 C CA . LEU A 1 92 ? -6.890 6.323 -5.958 1.00 86.12 92 LEU A CA 1
ATOM 773 C C . LEU A 1 92 ? -7.959 6.254 -7.058 1.00 86.12 92 LEU A C 1
ATOM 775 O O . LEU A 1 92 ? -7.696 5.717 -8.134 1.00 86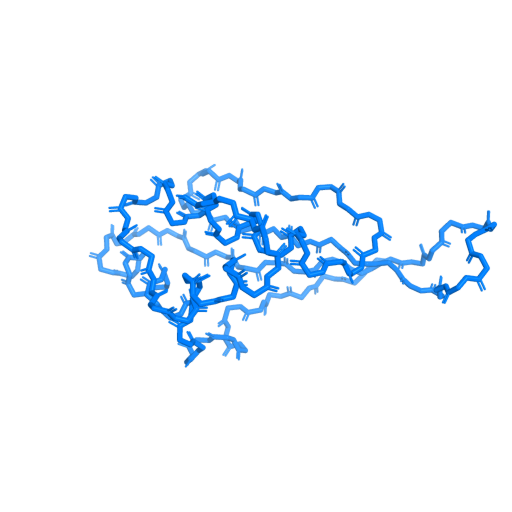.12 92 LEU A O 1
ATOM 779 N N . VAL A 1 93 ? -9.113 6.894 -6.829 1.00 85.88 93 VAL A N 1
ATOM 780 C CA . VAL A 1 93 ? -10.201 6.979 -7.813 1.00 85.88 93 VAL A CA 1
ATOM 781 C C . VAL A 1 93 ? -9.794 7.761 -9.061 1.00 85.88 93 VAL A C 1
ATOM 783 O O . VAL A 1 93 ? -9.956 7.293 -10.191 1.00 85.88 93 VAL A O 1
ATOM 786 N N . LYS A 1 94 ? -9.217 8.950 -8.863 1.00 85.50 94 LYS A N 1
ATOM 787 C CA . LYS A 1 94 ? -8.672 9.800 -9.929 1.00 85.50 94 LYS A CA 1
ATOM 788 C C . LYS A 1 94 ? -7.596 9.068 -10.718 1.00 85.50 94 LYS A C 1
ATOM 790 O O . LYS A 1 94 ? -7.606 9.131 -11.945 1.00 85.50 94 LYS A O 1
ATOM 795 N N . ALA A 1 95 ? -6.708 8.351 -10.029 1.00 81.44 95 ALA A N 1
ATOM 796 C CA . ALA A 1 95 ? -5.667 7.584 -10.686 1.00 81.44 95 ALA A CA 1
ATOM 797 C C . ALA A 1 95 ? -6.280 6.505 -11.591 1.00 81.44 95 ALA A C 1
ATOM 799 O O . ALA A 1 95 ? -5.992 6.488 -12.780 1.00 81.44 95 ALA A O 1
ATOM 800 N N . ALA A 1 96 ? -7.211 5.683 -11.105 1.00 83.56 96 ALA A N 1
ATOM 801 C CA . ALA A 1 96 ? -7.827 4.661 -11.954 1.00 83.56 96 ALA A CA 1
ATOM 802 C C . ALA A 1 96 ? -8.488 5.234 -13.216 1.00 83.56 96 ALA A C 1
ATOM 804 O O . ALA A 1 96 ? -8.279 4.706 -14.308 1.00 83.56 96 ALA A O 1
ATOM 805 N N . ARG A 1 97 ? -9.214 6.355 -13.084 1.00 83.38 97 ARG A N 1
ATOM 806 C CA . ARG A 1 97 ? -9.834 7.057 -14.220 1.00 83.38 97 ARG A CA 1
ATOM 807 C C . ARG A 1 97 ? -8.796 7.535 -15.232 1.00 83.38 97 ARG A C 1
ATOM 809 O O . ARG A 1 97 ? -8.977 7.309 -16.424 1.00 83.38 97 ARG A O 1
ATOM 816 N N . ALA A 1 98 ? -7.700 8.140 -14.767 1.00 79.94 98 ALA A N 1
ATOM 817 C CA . ALA A 1 98 ? -6.619 8.620 -15.631 1.00 79.94 98 ALA A CA 1
ATOM 818 C C . ALA A 1 98 ? -5.957 7.491 -16.443 1.00 79.94 98 ALA A C 1
ATOM 820 O O . ALA A 1 98 ? -5.480 7.726 -17.549 1.00 79.94 98 ALA A O 1
ATOM 821 N N . PHE A 1 99 ? -5.969 6.264 -15.919 1.00 77.69 99 PHE A N 1
ATOM 822 C CA . PHE A 1 99 ? -5.426 5.081 -16.590 1.00 77.69 99 PHE A CA 1
ATOM 823 C C . PHE A 1 99 ? -6.499 4.177 -17.228 1.00 77.69 99 PHE A C 1
ATOM 825 O O . PHE A 1 99 ? -6.184 3.054 -17.626 1.00 77.69 99 PHE A O 1
ATOM 832 N N . GLY A 1 100 ? -7.756 4.636 -17.326 1.00 77.38 100 GLY A N 1
ATOM 833 C CA . GLY A 1 100 ? -8.855 3.895 -17.959 1.00 77.38 100 GLY A CA 1
ATOM 834 C C . GLY A 1 100 ? -9.201 2.573 -17.264 1.00 77.38 100 GLY A C 1
ATOM 835 O O . GLY A 1 100 ? -9.533 1.591 -17.927 1.00 77.38 100 GLY A O 1
ATOM 836 N N . ARG A 1 101 ? -9.066 2.507 -15.935 1.00 73.38 101 ARG A N 1
ATOM 837 C CA . ARG A 1 101 ? -9.303 1.298 -15.134 1.00 73.38 101 ARG A CA 1
ATOM 838 C C . ARG A 1 101 ? -10.599 1.416 -14.320 1.00 73.38 101 ARG A C 1
ATOM 840 O O . ARG A 1 101 ? -10.808 2.456 -13.693 1.00 73.38 101 ARG A O 1
ATOM 847 N N . PRO A 1 102 ? -11.440 0.367 -14.281 1.00 68.38 102 PRO A N 1
ATOM 848 C CA . PRO A 1 102 ? -12.533 0.283 -13.319 1.00 68.38 102 PRO A CA 1
ATOM 849 C C . PRO A 1 102 ? -11.988 -0.020 -11.913 1.00 68.38 102 PRO A C 1
ATOM 851 O O . PRO A 1 102 ? -10.951 -0.678 -11.779 1.00 68.38 102 PRO A O 1
ATOM 854 N N . ILE A 1 103 ? -12.692 0.453 -10.885 1.00 67.31 103 ILE A N 1
ATOM 855 C CA . ILE A 1 103 ? -12.449 0.181 -9.456 1.00 67.31 103 ILE A CA 1
ATOM 856 C C . ILE A 1 103 ? -13.767 -0.179 -8.796 1.00 67.31 103 ILE A C 1
ATOM 858 O O . ILE A 1 103 ? -14.783 0.408 -9.234 1.00 67.31 103 ILE A O 1
#